Protein AF-K0TMS1-F1 (afdb_monomer)

pLDDT: mean 89.56, std 11.61, range [47.84, 98.69]

Radius of gyration: 20.77 Å; Cα contacts (8 Å, |Δi|>4): 169; chains: 1; bounding box: 57×31×54 Å

Nearest PDB structures (foldseek):
  4pjo-assembly3_O  TM=9.953E-01  e=4.144E-11  Homo sapiens
  5zwn-assembly1_d  TM=9.970E-01  e=5.226E-11  Saccharomyces cerevisiae S288C
  8xi2-assembly1_a  TM=9.667E-01  e=4.391E-11  Chlamydomonas reinhardtii
  5zwo-assembly1_d  TM=9.859E-01  e=5.310E-10  Saccharomyces cerevisiae S288C
  9esh-assembly1_D  TM=9.857E-01  e=8.443E-10  Schizosaccharomyces pombe

Sequence (112 aa):
MSNIGIPIKLLYEAEGMKVTVEMKSGEIYRGLLLNAEDTMNMTLSEVVRTGRNGQVTKHSTVYLRGSGIRFIALPDLLRNAPAFKKVASMKAKMEAERAANASAGAKRKRDG

Organism: Thalassiosira oceanica (NCBI:txid159749)

Mean predicted aligned error: 8.1 Å

Solvent-accessible surface area (backbone atoms only — not comparable to full-atom values): 6307 Å² total; per-residue (Å²): 131,81,90,73,54,67,70,59,53,53,52,56,72,41,48,80,33,62,33,37,37,35,32,70,84,55,32,35,41,34,23,35,27,71,44,72,45,98,69,51,31,34,35,32,28,69,24,43,37,33,41,74,89,66,51,73,49,79,41,70,65,49,80,46,61,26,87,47,53,66,52,72,50,70,54,75,80,57,76,74,35,71,69,55,55,52,54,53,52,51,51,54,51,53,52,51,53,50,53,52,53,53,53,54,55,60,48,61,69,71,79,108

Secondary structure (DSSP, 8-state):
-----HHHHHHHHTTTSEEEEEETTS-EEEEEEEEE-TT--EEEEEEEEE-TTS-EEEEEEEEE-GGGEEEEEPPGGGGG-HHHHHHHHHHHHHHHHHHHHHHHHHHHTT--

InterPro domains:
  IPR001163 Sm domain, eukaryotic/archaea-type [PF01423] (10-73)
  IPR001163 Sm domain, eukaryotic/archaea-type [SM00651] (9-74)
  IPR010920 LSM domain superfamily [SSF50182] (7-103)
  IPR027141 Like-Sm (LSM) domain containing protein, LSm4/SmD1/SmD3 [PTHR23338] (4-108)
  IPR034099 Small nuclear ribonucleoprotein Sm D3 [cd01721] (7-76)
  IPR047575 Sm domain [PS52002] (6-78)

Foldseek 3Di:
DPPQDLVVVLVVVQAQHWKWWQFPQRKIKTFHWHDADSQRWTKGAQIWIQHNVRDTDTDGIDIDGSVGTPDMGGDPVCVPPVSVVVVVVVVVVVVVVVVVVVVVVVVVVVVD

Structure (mmCIF, N/CA/C/O backbone):
data_AF-K0TMS1-F1
#
_entry.id   AF-K0TMS1-F1
#
loop_
_atom_site.group_PDB
_atom_site.id
_atom_site.type_symbol
_atom_site.label_atom_id
_atom_site.label_alt_id
_atom_site.label_comp_id
_atom_site.label_asym_id
_atom_site.label_entity_id
_atom_site.label_seq_id
_atom_site.pdbx_PDB_ins_code
_atom_site.Cartn_x
_atom_site.Cartn_y
_atom_site.Cartn_z
_atom_site.occupancy
_atom_site.B_iso_or_equiv
_atom_site.auth_seq_id
_atom_site.auth_comp_id
_atom_site.auth_asym_id
_atom_site.auth_atom_id
_atom_site.pdbx_PDB_model_num
ATOM 1 N N . MET A 1 1 ? 7.385 16.261 -15.374 1.00 47.84 1 MET A N 1
ATOM 2 C CA . MET A 1 1 ? 6.816 15.054 -14.735 1.00 47.84 1 MET A CA 1
ATOM 3 C C . MET A 1 1 ? 7.979 14.198 -14.279 1.00 47.84 1 MET A C 1
ATOM 5 O O . MET A 1 1 ? 8.791 13.820 -15.116 1.00 47.84 1 MET A O 1
ATOM 9 N N . SER A 1 2 ? 8.122 13.989 -12.972 1.00 52.06 2 SER A N 1
ATOM 10 C CA . SER A 1 2 ? 9.114 13.082 -12.386 1.00 52.06 2 SER A CA 1
ATOM 11 C C . SER A 1 2 ? 9.038 11.712 -13.073 1.00 52.06 2 SER A C 1
ATOM 13 O O . SER A 1 2 ? 7.957 11.243 -13.436 1.00 52.06 2 SER A O 1
ATOM 15 N N . ASN A 1 3 ? 10.184 11.069 -13.312 1.00 70.75 3 ASN A N 1
ATOM 16 C CA . ASN A 1 3 ? 10.227 9.730 -13.898 1.00 70.75 3 ASN A CA 1
ATOM 17 C C . ASN A 1 3 ? 9.790 8.699 -12.842 1.00 70.75 3 ASN A C 1
ATOM 19 O O . ASN A 1 3 ? 10.614 8.045 -12.212 1.00 70.75 3 ASN A O 1
ATOM 23 N N . ILE A 1 4 ? 8.480 8.622 -12.601 1.00 79.19 4 ILE A N 1
ATOM 24 C CA . ILE A 1 4 ? 7.871 7.761 -11.588 1.00 79.19 4 ILE A CA 1
ATOM 25 C C . ILE A 1 4 ? 8.028 6.295 -12.013 1.00 79.19 4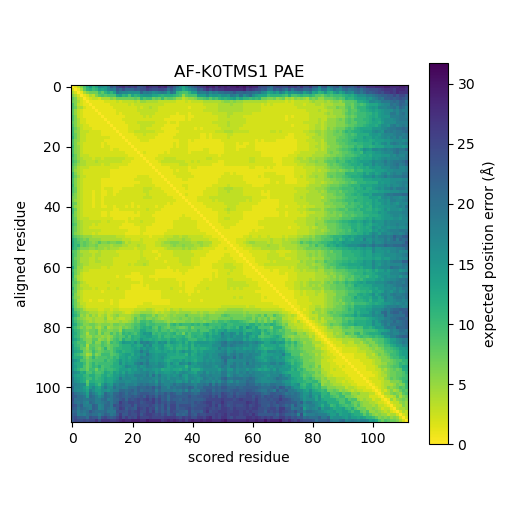 ILE A C 1
ATOM 27 O O . ILE A 1 4 ? 7.690 5.913 -13.145 1.00 79.19 4 ILE A O 1
ATOM 31 N N . GLY A 1 5 ? 8.554 5.476 -11.099 1.00 86.94 5 GLY A N 1
ATOM 32 C CA . GLY A 1 5 ? 8.763 4.047 -11.308 1.00 86.94 5 GLY A CA 1
ATOM 33 C C . GLY A 1 5 ? 7.457 3.295 -11.577 1.00 86.94 5 GLY A C 1
ATOM 34 O O . GLY A 1 5 ? 6.378 3.698 -11.147 1.00 86.94 5 GLY A O 1
ATOM 35 N N . ILE A 1 6 ? 7.556 2.171 -12.288 1.00 88.75 6 ILE A N 1
ATOM 36 C CA . ILE A 1 6 ? 6.401 1.327 -12.636 1.00 88.75 6 ILE A CA 1
ATOM 37 C C . ILE A 1 6 ? 5.582 0.892 -11.400 1.00 88.75 6 ILE A C 1
ATOM 39 O O . ILE A 1 6 ? 4.358 0.962 -11.485 1.00 88.75 6 ILE A O 1
ATOM 43 N N . PRO A 1 7 ? 6.184 0.525 -10.247 1.00 90.94 7 PRO A N 1
ATOM 44 C CA . PRO A 1 7 ? 5.413 0.161 -9.054 1.00 90.94 7 PRO A CA 1
ATOM 45 C C . PRO A 1 7 ? 4.505 1.278 -8.524 1.00 90.94 7 PRO A C 1
ATOM 47 O O . PRO A 1 7 ? 3.368 1.012 -8.156 1.00 90.94 7 PRO A O 1
ATOM 50 N N . ILE A 1 8 ? 4.972 2.529 -8.535 1.00 93.06 8 ILE A N 1
ATOM 51 C CA . ILE A 1 8 ? 4.170 3.674 -8.081 1.00 93.06 8 ILE A CA 1
ATOM 52 C C . ILE A 1 8 ? 3.041 3.9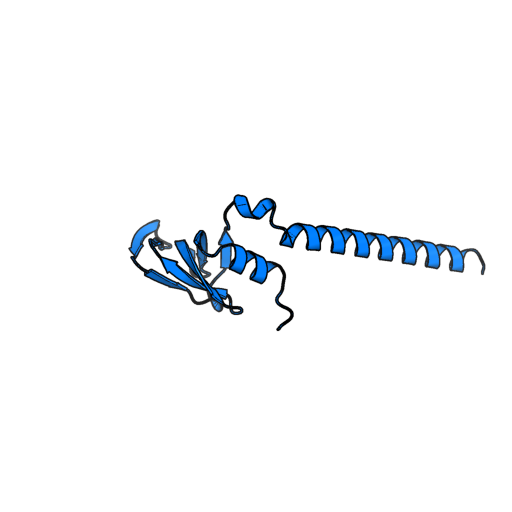70 -9.077 1.00 93.06 8 ILE A C 1
ATOM 54 O O . ILE A 1 8 ? 1.919 4.244 -8.673 1.00 93.06 8 ILE A O 1
ATOM 58 N N . LYS A 1 9 ? 3.287 3.809 -10.384 1.00 90.75 9 LYS A N 1
ATOM 59 C CA . LYS A 1 9 ? 2.224 3.909 -11.401 1.00 90.75 9 LYS A CA 1
ATOM 60 C C . LYS A 1 9 ? 1.129 2.864 -11.201 1.00 90.75 9 LYS A C 1
ATOM 62 O O . LYS A 1 9 ? -0.042 3.199 -11.292 1.00 90.75 9 LYS A O 1
ATOM 67 N N . LEU A 1 10 ? 1.505 1.623 -10.892 1.00 91.88 10 LEU A N 1
ATOM 68 C CA . LEU A 1 10 ? 0.543 0.566 -10.568 1.00 91.88 10 LEU A CA 1
ATOM 69 C C . LEU A 1 10 ? -0.252 0.873 -9.297 1.00 91.88 10 LEU A C 1
ATOM 71 O O . LEU A 1 10 ? -1.427 0.531 -9.222 1.00 91.88 10 LEU A O 1
ATOM 75 N N . LEU A 1 11 ? 0.377 1.516 -8.312 1.00 94.44 11 LEU A N 1
ATOM 76 C CA . LEU A 1 11 ? -0.316 1.964 -7.111 1.00 94.44 11 LEU A CA 1
ATOM 77 C C . LEU A 1 11 ? -1.360 3.043 -7.433 1.00 94.44 11 LEU A C 1
ATOM 79 O O . LEU A 1 11 ? -2.473 2.954 -6.927 1.00 94.44 11 LEU A O 1
ATOM 83 N N . TYR A 1 12 ? -1.045 3.994 -8.318 1.00 93.81 12 TYR A N 1
ATOM 84 C CA . TYR A 1 12 ? -2.021 4.975 -8.811 1.00 93.81 12 TYR A CA 1
ATOM 85 C C . TYR A 1 12 ? -3.163 4.331 -9.598 1.00 93.81 12 TYR A C 1
ATOM 87 O O . TYR A 1 12 ? -4.321 4.673 -9.398 1.00 93.81 12 TYR A O 1
ATOM 95 N N . GLU A 1 13 ? -2.867 3.343 -10.446 1.00 92.56 13 GLU A N 1
ATOM 96 C CA . GLU A 1 13 ? -3.907 2.572 -11.140 1.00 92.56 13 GLU A CA 1
ATOM 97 C C . GLU A 1 13 ? -4.813 1.791 -10.170 1.00 92.56 13 GLU A C 1
ATOM 99 O O . GLU A 1 13 ? -5.893 1.364 -10.569 1.00 92.56 13 GLU A O 1
ATOM 104 N N . ALA A 1 14 ? -4.396 1.603 -8.910 1.00 94.62 14 ALA A N 1
ATOM 105 C CA . ALA A 1 14 ? -5.176 0.938 -7.874 1.00 94.62 14 ALA A CA 1
ATOM 106 C C . ALA A 1 14 ? -6.157 1.842 -7.113 1.00 94.62 14 ALA A C 1
ATOM 108 O O . ALA A 1 14 ? -6.935 1.336 -6.297 1.00 94.62 14 ALA A O 1
ATOM 109 N N . GLU A 1 15 ? -6.125 3.154 -7.344 1.00 96.19 15 GLU A N 1
ATOM 110 C CA . GLU A 1 15 ? -7.063 4.090 -6.726 1.00 96.19 15 GLU A CA 1
ATOM 111 C C . GLU A 1 15 ? -8.512 3.759 -7.111 1.00 96.19 15 GLU A C 1
ATOM 113 O O . GLU A 1 15 ? -8.816 3.316 -8.217 1.00 96.19 15 GLU A O 1
ATOM 118 N N . GLY A 1 16 ? -9.422 3.911 -6.152 1.00 96.69 16 GLY A N 1
ATOM 119 C CA . GLY A 1 16 ? -10.814 3.486 -6.281 1.00 96.69 16 GLY A CA 1
ATOM 120 C C . GLY A 1 16 ? -11.032 1.974 -6.160 1.00 96.69 16 GLY A C 1
ATOM 121 O O . GLY A 1 16 ? -12.160 1.513 -6.329 1.00 96.69 16 GLY A O 1
ATOM 122 N N . MET A 1 17 ? -10.001 1.180 -5.843 1.00 97.19 17 MET A N 1
ATOM 123 C CA . MET A 1 17 ? -10.126 -0.269 -5.652 1.00 97.19 17 MET A CA 1
ATOM 124 C C . MET A 1 17 ? -9.776 -0.719 -4.231 1.00 97.19 17 MET A C 1
ATOM 126 O O . MET A 1 17 ? -9.098 -0.028 -3.470 1.00 97.19 17 MET A O 1
ATOM 130 N N . LYS A 1 18 ? -10.261 -1.908 -3.846 1.00 97.62 18 LYS A N 1
ATOM 131 C CA . LYS A 1 18 ? -9.942 -2.505 -2.543 1.00 97.62 18 LYS A CA 1
ATOM 132 C C . LYS A 1 18 ? -8.526 -3.068 -2.545 1.00 97.62 18 LYS A C 1
ATOM 134 O O . LYS A 1 18 ? -8.228 -3.984 -3.306 1.00 97.62 18 LYS A O 1
ATOM 139 N N . VAL A 1 19 ? -7.693 -2.581 -1.636 1.00 98.19 19 VAL A N 1
ATOM 140 C CA . VAL A 1 19 ? -6.312 -3.036 -1.440 1.00 98.19 19 VAL A CA 1
ATOM 141 C C . VAL A 1 19 ? -6.136 -3.622 -0.043 1.00 98.19 19 VAL A C 1
ATOM 143 O O . VAL A 1 19 ? -6.950 -3.396 0.857 1.00 98.19 19 VAL A O 1
ATOM 146 N N . THR A 1 20 ? -5.070 -4.395 0.142 1.00 98.44 20 THR A N 1
ATOM 147 C CA . THR A 1 20 ? -4.626 -4.837 1.471 1.00 98.44 20 THR A CA 1
ATOM 148 C C . THR A 1 20 ? -3.202 -4.354 1.696 1.00 98.44 20 THR A C 1
ATOM 150 O O . THR A 1 20 ? -2.336 -4.576 0.858 1.00 98.44 20 THR A O 1
ATOM 153 N N . VAL A 1 21 ? -2.960 -3.682 2.814 1.00 98.50 21 VAL A N 1
ATOM 154 C CA . VAL A 1 21 ? -1.673 -3.089 3.172 1.00 98.50 21 VAL A CA 1
ATOM 155 C C . VAL A 1 21 ? -1.188 -3.743 4.454 1.00 98.50 21 VAL A C 1
ATOM 157 O O . VAL A 1 21 ? -1.878 -3.692 5.470 1.00 98.50 21 VAL A O 1
ATOM 160 N N . GLU A 1 22 ? -0.002 -4.339 4.418 1.00 98.56 22 GLU A N 1
ATOM 161 C CA . GLU A 1 22 ? 0.678 -4.801 5.626 1.00 98.56 22 GLU A CA 1
ATOM 162 C C . GLU A 1 22 ? 1.707 -3.755 6.053 1.00 98.56 22 GLU A C 1
ATOM 164 O O . GLU A 1 22 ? 2.579 -3.353 5.275 1.00 98.56 22 GLU A O 1
ATOM 169 N N . MET A 1 23 ? 1.613 -3.311 7.302 1.00 98.31 23 MET A N 1
ATOM 170 C CA . MET A 1 23 ? 2.571 -2.398 7.912 1.00 98.31 23 MET A CA 1
ATOM 171 C C . MET A 1 23 ? 3.771 -3.172 8.461 1.00 98.31 23 MET A C 1
ATOM 173 O O . MET A 1 23 ? 3.667 -4.324 8.872 1.00 98.31 23 MET A O 1
ATOM 177 N N . LYS A 1 24 ? 4.928 -2.517 8.571 1.00 98.31 24 LYS A N 1
ATOM 178 C CA . LYS A 1 24 ? 6.133 -3.073 9.212 1.00 98.31 24 LYS A CA 1
ATOM 179 C C . LYS A 1 24 ? 5.904 -3.469 10.677 1.00 98.31 24 LYS A C 1
ATOM 18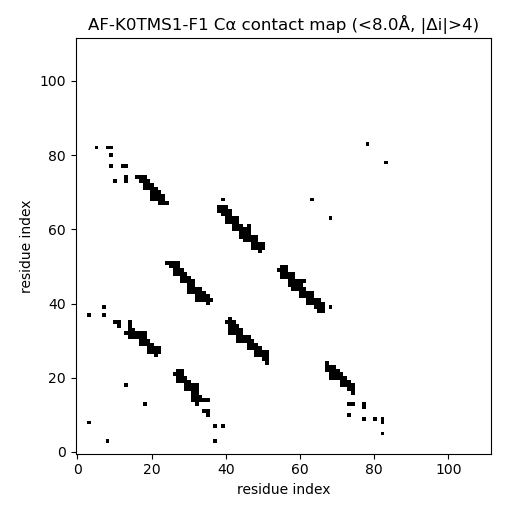1 O O . LYS A 1 24 ? 6.622 -4.329 11.177 1.00 98.31 24 LYS A O 1
ATOM 186 N N . SER A 1 25 ? 4.910 -2.872 11.342 1.00 96.69 25 SER A N 1
ATOM 187 C CA . SER A 1 25 ? 4.449 -3.246 12.687 1.00 96.69 25 SER A CA 1
ATOM 188 C C . SER A 1 25 ? 3.750 -4.616 12.741 1.00 96.69 25 SER A C 1
ATOM 190 O O . SER A 1 25 ? 3.556 -5.152 13.833 1.00 96.69 25 SER A O 1
ATOM 192 N N . GLY A 1 26 ? 3.385 -5.190 11.589 1.00 97.25 26 GLY A N 1
ATOM 193 C CA . GLY A 1 26 ? 2.616 -6.431 11.463 1.00 97.25 26 GLY A CA 1
ATOM 194 C C . GLY A 1 26 ? 1.099 -6.228 11.463 1.00 97.25 26 GLY A C 1
ATOM 195 O O . GLY A 1 26 ? 0.354 -7.201 11.473 1.00 97.25 26 GLY A O 1
ATOM 196 N N . GLU A 1 27 ? 0.624 -4.983 11.481 1.00 97.75 27 GLU A N 1
ATOM 197 C CA . GLU A 1 27 ? -0.799 -4.677 11.339 1.00 97.75 27 GLU A CA 1
ATOM 198 C C . GLU A 1 27 ? -1.211 -4.707 9.869 1.00 97.75 27 GLU A C 1
ATOM 200 O O . GLU A 1 27 ? -0.483 -4.220 9.001 1.00 97.75 27 GLU A O 1
ATOM 205 N N . ILE A 1 28 ? -2.406 -5.226 9.602 1.00 98.56 28 ILE A N 1
ATOM 206 C CA . ILE A 1 28 ? -2.948 -5.349 8.251 1.00 98.56 28 ILE A CA 1
ATOM 207 C C . ILE A 1 28 ? -4.164 -4.442 8.121 1.00 98.56 28 ILE A C 1
ATOM 209 O O . ILE A 1 28 ? -5.081 -4.501 8.936 1.00 98.56 28 ILE A O 1
ATOM 213 N N . TYR A 1 29 ? -4.195 -3.631 7.072 1.00 98.62 29 TYR A N 1
ATOM 214 C CA . TYR A 1 29 ? -5.292 -2.729 6.746 1.00 98.62 29 TYR A CA 1
ATOM 215 C C . TYR A 1 29 ? -5.883 -3.135 5.403 1.00 98.62 29 TYR A C 1
ATOM 217 O O . TYR A 1 29 ? -5.182 -3.166 4.396 1.00 98.62 29 TYR A O 1
ATOM 225 N N . ARG A 1 30 ? -7.179 -3.435 5.371 1.00 98.56 30 ARG A N 1
ATOM 226 C CA . ARG A 1 30 ? -7.904 -3.742 4.136 1.00 98.56 30 ARG A CA 1
ATOM 227 C C . ARG A 1 30 ? -9.018 -2.732 3.937 1.00 98.56 30 ARG A C 1
ATOM 229 O O . ARG A 1 30 ? -9.874 -2.612 4.805 1.00 98.56 30 ARG A O 1
ATOM 236 N N . GLY A 1 31 ? -9.026 -2.035 2.808 1.00 98.38 31 GLY A N 1
ATOM 237 C CA . GLY A 1 31 ? -9.990 -0.966 2.541 1.00 98.38 31 GLY A CA 1
ATOM 238 C C . GLY A 1 31 ? -9.941 -0.485 1.097 1.00 98.38 31 GLY A C 1
ATOM 239 O O . GLY A 1 31 ? -9.168 -1.005 0.292 1.00 98.38 31 GLY A O 1
ATOM 240 N N . LEU A 1 32 ? -10.785 0.488 0.771 1.00 98.38 32 LEU A N 1
ATOM 241 C CA . LEU A 1 32 ? -10.815 1.164 -0.524 1.00 98.38 32 LEU A CA 1
ATOM 242 C C . LEU A 1 32 ? -9.696 2.209 -0.584 1.00 98.38 32 LEU A C 1
ATOM 244 O O . LEU A 1 32 ? -9.651 3.092 0.268 1.00 98.38 32 LEU A O 1
ATOM 248 N N . LEU A 1 33 ? -8.801 2.126 -1.570 1.00 98.44 33 LEU A N 1
ATOM 249 C CA . LEU A 1 33 ? -7.758 3.128 -1.785 1.00 98.44 33 LEU A CA 1
ATOM 250 C C . LEU A 1 33 ? -8.370 4.408 -2.352 1.00 98.44 33 LEU A C 1
ATOM 252 O O . LEU A 1 33 ? -8.828 4.415 -3.488 1.00 98.44 33 LEU A O 1
ATOM 256 N N . LEU A 1 34 ? -8.3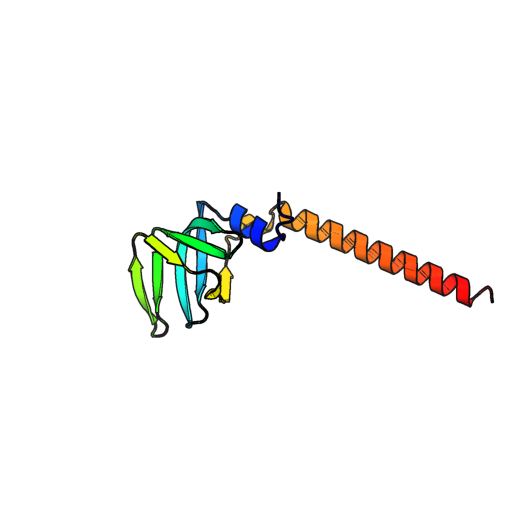74 5.481 -1.564 1.00 98.25 34 LEU A N 1
ATOM 257 C CA . LEU A 1 34 ? -8.884 6.784 -1.992 1.00 98.25 34 LEU A CA 1
ATOM 258 C C . LEU A 1 34 ? -7.824 7.625 -2.701 1.00 98.25 34 LEU A C 1
ATOM 260 O O . LEU A 1 34 ? -8.146 8.317 -3.655 1.00 98.25 34 LEU A O 1
ATOM 264 N N . ASN A 1 35 ? -6.589 7.596 -2.200 1.00 97.88 35 ASN A N 1
ATOM 265 C CA . ASN A 1 35 ? -5.480 8.383 -2.730 1.00 97.88 35 ASN A CA 1
ATOM 266 C C . ASN A 1 35 ? -4.147 7.722 -2.373 1.00 97.88 35 ASN A C 1
ATOM 268 O O . ASN A 1 35 ? -3.988 7.254 -1.238 1.00 97.88 35 ASN A O 1
ATOM 272 N N . ALA A 1 36 ? -3.193 7.744 -3.298 1.00 97.19 36 ALA A N 1
ATOM 273 C CA . ALA A 1 36 ? -1.798 7.397 -3.074 1.00 97.19 36 ALA A CA 1
ATOM 274 C C . ALA A 1 36 ? -0.873 8.592 -3.375 1.00 97.19 36 ALA A C 1
ATOM 276 O O . ALA A 1 36 ? -1.213 9.511 -4.109 1.00 97.19 36 ALA A O 1
ATOM 277 N N . GLU A 1 37 ? 0.328 8.595 -2.804 1.00 96.50 37 GLU A N 1
ATOM 278 C CA . GLU A 1 37 ? 1.372 9.594 -3.073 1.00 96.50 37 GLU A CA 1
ATOM 279 C C . GLU A 1 37 ? 2.650 8.918 -3.601 1.00 96.50 37 GLU A C 1
ATOM 281 O O . GLU A 1 37 ? 2.866 7.725 -3.379 1.00 96.50 37 GLU A O 1
ATOM 286 N N . ASP A 1 38 ? 3.562 9.688 -4.210 1.00 95.06 38 ASP A N 1
ATOM 287 C CA . ASP A 1 38 ? 4.883 9.198 -4.659 1.00 95.06 38 ASP A CA 1
ATOM 288 C C . ASP A 1 38 ? 5.714 8.600 -3.502 1.00 95.06 38 ASP A C 1
ATOM 290 O O . ASP A 1 38 ? 6.550 7.716 -3.692 1.00 95.06 38 ASP A O 1
ATOM 294 N N . THR A 1 39 ? 5.465 9.065 -2.275 1.00 95.81 39 THR A N 1
ATOM 295 C CA . THR A 1 39 ? 6.067 8.580 -1.022 1.00 95.81 39 THR A CA 1
ATOM 296 C C . THR A 1 39 ? 5.410 7.301 -0.487 1.00 95.81 39 THR A C 1
ATOM 298 O O . THR A 1 39 ? 5.798 6.811 0.576 1.00 95.81 39 THR A O 1
ATOM 301 N N . MET A 1 40 ? 4.416 6.767 -1.206 1.00 97.00 40 MET A N 1
ATOM 302 C CA . MET A 1 40 ? 3.524 5.672 -0.811 1.00 97.00 40 MET A CA 1
ATOM 303 C C . MET A 1 40 ? 2.676 5.965 0.432 1.00 97.00 40 MET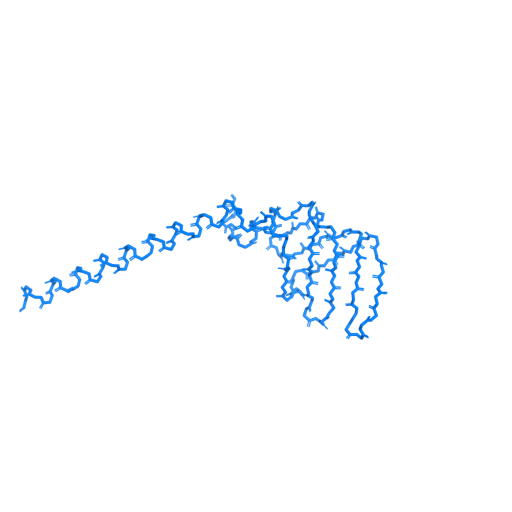 A C 1
ATOM 305 O O . MET A 1 40 ? 2.167 5.039 1.060 1.00 97.00 40 MET A O 1
ATOM 309 N N . ASN A 1 41 ? 2.516 7.232 0.822 1.00 97.81 41 ASN A N 1
ATOM 310 C CA . ASN A 1 41 ? 1.450 7.578 1.755 1.00 97.81 41 ASN A CA 1
ATOM 311 C C . ASN A 1 41 ? 0.096 7.282 1.099 1.00 97.81 41 ASN A C 1
ATOM 313 O O . ASN A 1 41 ? -0.073 7.505 -0.100 1.00 97.81 41 ASN A O 1
ATOM 317 N N . MET A 1 42 ? -0.852 6.754 1.871 1.00 98.19 42 MET A N 1
ATOM 318 C CA . MET A 1 42 ? -2.132 6.285 1.342 1.00 98.19 42 MET A CA 1
ATOM 319 C C . MET A 1 42 ? -3.284 6.689 2.250 1.00 98.19 42 MET A C 1
ATOM 321 O O . MET A 1 42 ? -3.194 6.574 3.471 1.00 98.19 42 MET A O 1
ATOM 325 N N . THR A 1 43 ? -4.398 7.088 1.645 1.00 98.56 43 THR A N 1
ATOM 326 C CA . THR A 1 43 ? -5.679 7.240 2.344 1.00 98.56 43 THR A CA 1
ATOM 327 C C . THR A 1 43 ? -6.585 6.082 1.957 1.00 98.56 43 THR A C 1
ATOM 329 O O . THR A 1 43 ? -6.817 5.846 0.773 1.00 98.56 43 THR A O 1
ATOM 332 N N . LEU A 1 44 ? -7.095 5.361 2.951 1.00 98.69 44 LEU A N 1
ATOM 333 C CA . LEU A 1 44 ? -8.035 4.259 2.777 1.00 98.69 44 LEU A CA 1
ATOM 334 C C . LEU A 1 44 ? -9.377 4.608 3.422 1.00 98.69 44 LEU A C 1
ATOM 336 O O . LEU A 1 44 ? -9.393 5.227 4.486 1.00 98.69 44 LEU A O 1
ATOM 340 N N . SER A 1 45 ? -10.484 4.151 2.842 1.00 98.56 45 SER A N 1
ATOM 341 C CA . SER A 1 45 ? -11.807 4.166 3.479 1.00 98.56 45 SER A CA 1
ATOM 342 C C . SER A 1 45 ? -12.393 2.768 3.651 1.00 98.56 45 SER A C 1
ATOM 344 O O . SER A 1 45 ? -11.882 1.789 3.099 1.00 98.56 45 SER A O 1
ATOM 346 N N . GLU A 1 46 ? -13.450 2.678 4.463 1.00 98.06 46 GLU A N 1
ATOM 347 C CA . GLU A 1 46 ? -14.157 1.430 4.787 1.00 98.06 46 GLU A CA 1
ATOM 348 C C . GLU A 1 46 ? -13.196 0.342 5.286 1.00 98.06 46 GLU A C 1
ATOM 350 O O . GLU A 1 46 ? -13.198 -0.807 4.836 1.00 98.06 46 GLU A O 1
ATOM 355 N N . VAL A 1 47 ? -12.307 0.740 6.195 1.00 98.44 47 VAL A N 1
ATOM 356 C CA . VAL A 1 47 ? -11.121 -0.030 6.540 1.00 98.44 47 VAL A CA 1
ATOM 357 C C . VAL A 1 47 ? -11.437 -1.060 7.609 1.00 98.44 47 VAL A C 1
ATOM 359 O O . VAL A 1 47 ? -11.963 -0.748 8.676 1.00 98.44 47 VAL A O 1
ATOM 362 N N . VAL A 1 48 ? -11.026 -2.294 7.351 1.00 98.56 48 VAL A N 1
ATOM 363 C CA . VAL A 1 48 ? -10.904 -3.352 8.347 1.00 98.56 48 VAL A CA 1
ATOM 364 C C . VAL A 1 48 ? -9.427 -3.475 8.705 1.00 98.56 48 VAL A C 1
ATOM 366 O O . VAL A 1 48 ? -8.606 -3.866 7.873 1.00 98.56 48 VAL A O 1
ATOM 369 N N . ARG A 1 49 ? -9.083 -3.116 9.941 1.00 98.25 49 ARG A N 1
ATOM 370 C CA . ARG A 1 49 ? -7.747 -3.289 10.514 1.00 98.25 49 ARG A CA 1
ATOM 371 C C . ARG A 1 49 ? -7.701 -4.610 11.271 1.00 98.25 49 ARG A C 1
ATOM 373 O O . ARG A 1 49 ? -8.566 -4.874 12.097 1.00 98.25 49 ARG A O 1
ATOM 380 N N . THR A 1 50 ? -6.665 -5.399 11.027 1.00 98.50 50 THR A N 1
ATOM 381 C CA . THR A 1 50 ? -6.295 -6.559 11.841 1.00 98.50 50 THR A CA 1
ATOM 382 C C . THR A 1 50 ? -5.007 -6.218 12.579 1.00 98.50 50 THR A C 1
ATOM 384 O O . THR A 1 50 ? -3.959 -6.018 11.963 1.00 98.50 50 THR A O 1
ATOM 387 N N . GLY A 1 51 ? -5.100 -6.082 13.899 1.00 97.06 51 GLY A N 1
ATOM 388 C CA . GLY A 1 51 ? -3.952 -5.866 14.768 1.00 97.06 51 GLY A CA 1
ATOM 389 C C . GLY A 1 51 ? -3.056 -7.101 14.826 1.00 97.06 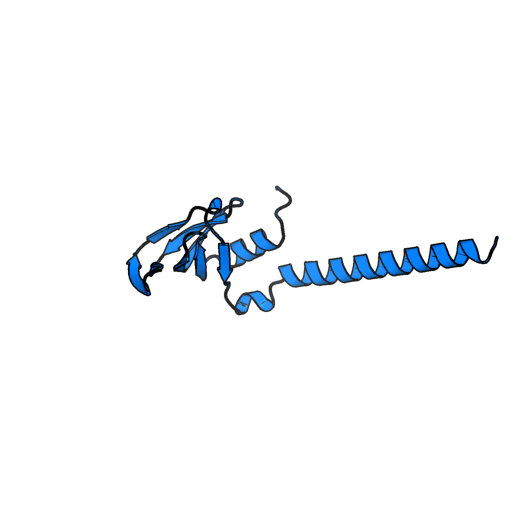51 GLY A C 1
ATOM 390 O O . GLY A 1 51 ? -3.481 -8.215 14.525 1.00 97.06 51 GLY A O 1
ATOM 391 N N . ARG A 1 52 ? -1.811 -6.926 15.277 1.00 95.19 52 ARG A N 1
ATOM 392 C CA . ARG A 1 52 ? -0.837 -8.025 15.405 1.00 95.19 52 ARG A CA 1
ATOM 393 C C . ARG A 1 52 ? -1.310 -9.162 16.327 1.00 95.19 52 ARG A C 1
ATOM 395 O O . ARG A 1 52 ? -0.902 -10.303 16.160 1.00 95.19 52 ARG A O 1
ATOM 402 N N . ASN A 1 53 ? -2.168 -8.847 17.293 1.00 94.81 53 ASN A N 1
ATOM 403 C CA . ASN A 1 53 ? -2.813 -9.801 18.200 1.00 94.81 53 ASN A CA 1
ATOM 404 C C . ASN A 1 53 ? -4.047 -10.496 17.585 1.00 94.81 53 ASN A C 1
ATOM 406 O O . ASN A 1 53 ? -4.757 -11.199 18.295 1.00 94.81 53 ASN A O 1
ATOM 410 N N . GLY A 1 54 ? -4.343 -10.259 16.305 1.00 95.50 54 GLY A N 1
ATOM 411 C CA . GLY A 1 54 ? -5.530 -10.772 15.622 1.00 95.50 54 GLY A CA 1
ATOM 412 C C . GLY A 1 54 ? -6.808 -9.972 15.883 1.00 95.5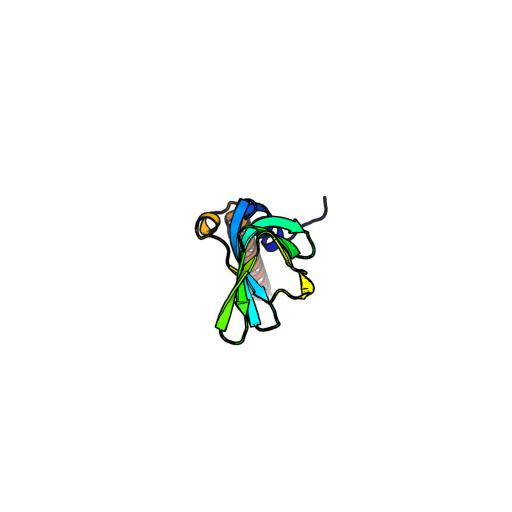0 54 GLY A C 1
ATOM 413 O O . GLY A 1 54 ? -7.853 -10.317 15.336 1.00 95.50 54 GLY A O 1
ATOM 414 N N . GLN A 1 55 ? -6.762 -8.900 16.684 1.00 97.62 55 GLN A N 1
ATOM 415 C CA . GLN A 1 55 ? -7.942 -8.077 16.939 1.00 97.62 55 GLN A CA 1
ATOM 416 C C . GLN A 1 55 ? -8.384 -7.372 15.657 1.00 97.62 55 GLN A C 1
ATOM 418 O O . GLN A 1 55 ? -7.595 -6.673 15.020 1.00 97.62 55 GLN A O 1
ATOM 423 N N . VAL A 1 56 ? -9.664 -7.506 15.319 1.00 98.25 56 VAL A N 1
ATOM 424 C CA . VAL A 1 56 ? -10.254 -6.861 14.146 1.00 98.25 56 VAL A CA 1
ATOM 425 C C . VAL A 1 56 ? -11.023 -5.613 14.567 1.00 98.25 56 VAL A C 1
ATOM 427 O O . VAL A 1 56 ? -11.936 -5.687 15.387 1.00 98.25 56 VAL A O 1
ATOM 430 N N . THR A 1 57 ? -10.678 -4.465 13.986 1.00 98.00 57 THR A N 1
ATOM 431 C CA . THR A 1 57 ? -11.372 -3.186 14.192 1.00 98.00 57 THR A CA 1
ATOM 432 C C . THR A 1 57 ? -11.790 -2.576 12.860 1.00 98.00 57 THR A C 1
ATOM 434 O O . THR A 1 57 ? -11.140 -2.775 11.834 1.00 98.00 57 THR A O 1
ATOM 437 N N . LYS A 1 58 ? -12.899 -1.831 12.858 1.00 98.12 58 LYS A N 1
ATOM 438 C CA . LYS A 1 58 ? -13.380 -1.101 11.679 1.00 98.12 58 LYS A CA 1
ATOM 439 C C . LYS A 1 58 ? -13.111 0.388 11.846 1.00 98.12 58 LYS A C 1
ATOM 441 O O . LYS A 1 58 ? -13.331 0.933 12.924 1.00 98.12 58 LYS A O 1
ATOM 446 N N . HIS A 1 59 ? -12.672 1.032 10.775 1.00 97.62 59 HIS A N 1
ATOM 447 C CA . HIS A 1 59 ? -12.418 2.466 10.717 1.00 97.62 59 HIS A CA 1
ATOM 448 C C . HIS A 1 59 ? -13.059 3.034 9.449 1.00 97.62 59 HIS A C 1
ATOM 450 O O . HIS A 1 59 ? -12.979 2.421 8.386 1.00 97.62 59 HIS A O 1
ATOM 456 N N . SER A 1 60 ? -13.700 4.198 9.549 1.00 97.75 60 SER A N 1
ATOM 457 C CA . SER A 1 60 ? -14.305 4.865 8.388 1.00 97.75 60 SER A CA 1
ATOM 458 C C . SER A 1 60 ? -13.245 5.281 7.371 1.00 97.75 60 SER A C 1
ATOM 460 O O . SER A 1 60 ? -13.374 4.959 6.193 1.00 97.75 60 SER A O 1
ATOM 462 N N . THR A 1 61 ? -12.176 5.918 7.851 1.00 97.75 61 THR A N 1
ATOM 463 C CA . THR A 1 61 ? -11.044 6.398 7.055 1.00 97.75 61 THR A CA 1
ATOM 464 C C . THR A 1 61 ? -9.748 6.221 7.842 1.00 97.75 61 THR A C 1
ATOM 466 O O . THR A 1 61 ? -9.724 6.428 9.056 1.00 97.75 61 THR A O 1
ATOM 469 N N . VAL A 1 62 ? -8.664 5.847 7.164 1.00 98.19 62 VAL A N 1
ATOM 470 C CA . VAL A 1 62 ? -7.318 5.718 7.738 1.00 98.19 62 VAL A CA 1
ATOM 471 C C . VAL A 1 62 ? -6.304 6.355 6.796 1.00 98.19 62 VAL A C 1
ATOM 473 O O . VAL A 1 62 ? -6.353 6.133 5.589 1.00 98.19 62 VAL A O 1
ATOM 476 N N . TYR A 1 63 ? -5.354 7.101 7.357 1.00 98.38 63 TYR A N 1
ATOM 477 C CA . TYR A 1 63 ? -4.154 7.541 6.652 1.00 98.38 63 TYR A CA 1
ATOM 478 C C . TYR A 1 63 ? -2.968 6.662 7.061 1.00 98.38 63 TYR A C 1
ATOM 480 O O . TYR A 1 63 ? -2.664 6.530 8.248 1.00 98.38 63 TYR A O 1
ATOM 488 N N . LEU A 1 64 ? -2.300 6.058 6.082 1.00 98.38 64 LEU A N 1
ATOM 489 C CA . LEU A 1 64 ? -1.115 5.232 6.274 1.00 98.38 64 LEU A CA 1
ATOM 490 C C . LEU A 1 64 ? 0.116 5.967 5.754 1.00 98.38 64 LEU A C 1
ATOM 492 O O . LEU A 1 64 ? 0.165 6.394 4.602 1.00 98.38 64 LEU A O 1
ATOM 496 N N . ARG A 1 65 ? 1.147 6.063 6.596 1.00 98.31 65 ARG A N 1
ATOM 497 C CA . ARG A 1 65 ? 2.443 6.617 6.201 1.00 98.31 65 ARG A CA 1
ATOM 498 C C . ARG A 1 65 ? 3.238 5.588 5.394 1.00 98.31 65 ARG A C 1
ATOM 500 O O . ARG A 1 65 ? 3.572 4.523 5.917 1.00 98.31 65 ARG A O 1
ATOM 507 N N . GLY A 1 66 ? 3.646 5.950 4.181 1.00 97.56 66 GLY A N 1
ATOM 508 C CA . GLY A 1 66 ? 4.302 5.053 3.226 1.00 97.56 66 GLY A CA 1
ATOM 509 C C . GLY A 1 66 ? 5.604 4.437 3.723 1.00 97.56 66 GLY A C 1
ATOM 510 O O . GLY A 1 66 ? 5.868 3.259 3.499 1.00 97.56 66 GLY A O 1
ATOM 511 N N . SER A 1 67 ? 6.387 5.172 4.521 1.00 98.06 67 SER A N 1
ATOM 512 C CA . SER A 1 67 ? 7.624 4.641 5.115 1.00 98.06 67 SER A CA 1
ATOM 513 C C . SER A 1 67 ? 7.393 3.452 6.061 1.00 98.06 67 SER A C 1
ATOM 515 O O . SER A 1 67 ? 8.328 2.694 6.340 1.00 98.06 67 SER A O 1
ATOM 517 N N . GLY A 1 68 ? 6.173 3.309 6.589 1.00 98.00 68 GLY A N 1
ATOM 518 C CA . GLY A 1 68 ? 5.754 2.226 7.474 1.00 98.00 68 GLY A CA 1
ATOM 519 C C . GLY A 1 68 ? 5.185 1.010 6.745 1.00 98.00 68 GLY A C 1
ATOM 520 O O . GLY A 1 68 ? 4.947 -0.000 7.400 1.00 98.00 68 GLY A O 1
ATOM 521 N N . ILE A 1 69 ? 4.987 1.072 5.428 1.00 98.38 69 ILE A N 1
ATOM 522 C CA . ILE A 1 69 ? 4.420 -0.027 4.643 1.00 98.38 69 ILE A CA 1
ATOM 523 C C . ILE A 1 69 ? 5.487 -1.102 4.404 1.00 98.38 69 ILE A C 1
ATOM 525 O O . ILE A 1 69 ? 6.652 -0.800 4.126 1.00 98.38 69 ILE A O 1
ATOM 529 N N . ARG A 1 70 ? 5.090 -2.371 4.542 1.00 98.06 70 ARG A N 1
ATOM 530 C CA . ARG A 1 70 ? 5.899 -3.542 4.190 1.00 98.06 70 ARG A CA 1
ATOM 531 C C . ARG A 1 70 ? 5.606 -3.982 2.759 1.00 98.06 70 ARG A C 1
ATOM 533 O O . ARG A 1 70 ? 6.530 -4.076 1.958 1.00 98.06 70 ARG A O 1
ATOM 540 N N . PHE A 1 71 ? 4.336 -4.227 2.444 1.00 97.88 71 PHE A N 1
ATOM 541 C CA . PHE A 1 71 ? 3.867 -4.496 1.086 1.00 97.88 71 PHE A CA 1
ATOM 542 C C . PHE A 1 71 ? 2.395 -4.104 0.924 1.00 97.88 71 PHE A C 1
ATOM 544 O O . PHE A 1 71 ? 1.667 -3.915 1.902 1.00 97.88 71 PHE A O 1
ATOM 551 N N . ILE A 1 72 ? 1.968 -4.008 -0.334 1.00 97.81 72 ILE A N 1
ATOM 552 C CA . ILE A 1 72 ? 0.590 -3.733 -0.736 1.00 97.81 72 ILE A CA 1
ATOM 553 C C . ILE A 1 72 ? 0.158 -4.868 -1.663 1.00 97.81 72 ILE A C 1
ATOM 555 O O . ILE A 1 72 ? 0.801 -5.118 -2.681 1.00 97.81 72 ILE A O 1
ATOM 559 N N . ALA A 1 73 ? -0.924 -5.554 -1.316 1.00 97.00 73 ALA A N 1
ATOM 560 C CA . ALA A 1 73 ? -1.599 -6.480 -2.209 1.00 97.00 73 ALA A CA 1
ATOM 561 C C . ALA A 1 73 ? -2.668 -5.719 -3.003 1.00 97.00 73 ALA A C 1
ATOM 563 O O . ALA A 1 73 ? -3.625 -5.178 -2.436 1.00 97.00 73 ALA A O 1
ATOM 564 N N . LEU A 1 74 ? -2.466 -5.675 -4.318 1.00 95.12 74 LEU A N 1
ATOM 565 C CA . LEU A 1 74 ? -3.354 -5.031 -5.280 1.00 95.12 74 LEU A CA 1
ATOM 566 C C . LEU A 1 74 ? -4.399 -6.023 -5.830 1.00 95.12 74 LEU A C 1
ATOM 568 O O . LEU A 1 74 ? -4.166 -7.233 -5.787 1.00 95.12 74 LEU A O 1
ATOM 572 N N . PRO A 1 75 ? -5.535 -5.541 -6.368 1.00 92.44 75 PRO A N 1
ATOM 573 C CA . PRO A 1 75 ? -6.527 -6.389 -7.026 1.00 92.44 75 PRO A CA 1
ATOM 574 C C . PRO A 1 75 ? -5.960 -7.155 -8.227 1.00 92.44 75 PRO A C 1
ATOM 576 O O . PRO A 1 75 ? -5.180 -6.613 -9.012 1.00 92.44 75 PRO A O 1
ATOM 579 N N . ASP A 1 76 ? -6.462 -8.372 -8.457 1.00 88.12 76 ASP A N 1
ATOM 580 C CA . ASP A 1 76 ? -6.083 -9.200 -9.613 1.00 88.12 76 ASP A CA 1
ATOM 581 C C . ASP A 1 76 ? -6.395 -8.551 -10.974 1.00 88.12 76 ASP A C 1
ATOM 583 O O . ASP A 1 76 ? -5.759 -8.890 -11.972 1.00 88.12 76 ASP A O 1
ATOM 587 N N . LEU A 1 77 ? -7.322 -7.586 -11.027 1.00 85.75 77 LEU A N 1
ATOM 588 C CA . LEU A 1 77 ? -7.636 -6.816 -12.240 1.00 85.75 77 LEU A CA 1
ATOM 589 C C . LEU A 1 77 ? -6.402 -6.102 -12.816 1.00 85.75 77 LEU A C 1
ATOM 591 O O . LEU A 1 77 ? -6.287 -5.953 -14.033 1.00 85.75 77 LEU A O 1
ATOM 595 N N . LEU A 1 78 ? -5.440 -5.732 -11.964 1.00 84.31 78 LEU A N 1
ATOM 596 C CA . LEU A 1 78 ? -4.198 -5.089 -12.388 1.00 84.31 78 LEU A CA 1
ATOM 597 C C . LEU A 1 78 ? -3.155 -6.068 -12.939 1.00 84.31 78 LEU A C 1
ATOM 599 O O . LEU A 1 78 ? -2.141 -5.629 -13.474 1.00 84.31 78 LEU A O 1
ATOM 603 N N . ARG A 1 79 ? -3.393 -7.386 -12.907 1.00 81.38 79 ARG A N 1
ATOM 604 C CA . ARG A 1 79 ? -2.475 -8.387 -13.487 1.00 81.38 79 ARG A CA 1
ATOM 605 C C . ARG A 1 79 ? -2.206 -8.147 -14.977 1.00 81.38 79 ARG A C 1
ATOM 607 O O . ARG A 1 79 ? -1.113 -8.425 -15.460 1.00 81.38 79 ARG A O 1
ATOM 614 N N . ASN A 1 80 ? -3.190 -7.593 -15.684 1.00 77.75 80 ASN A N 1
ATOM 615 C CA . ASN A 1 80 ? -3.111 -7.271 -17.110 1.00 77.75 80 ASN A CA 1
ATOM 616 C C . ASN A 1 80 ? -2.866 -5.777 -17.380 1.00 77.75 80 ASN A C 1
ATOM 618 O O . ASN A 1 80 ? -3.004 -5.333 -18.525 1.00 77.75 80 ASN A O 1
ATOM 622 N N . ALA A 1 81 ? -2.516 -5.000 -16.349 1.00 81.44 81 ALA A N 1
ATOM 623 C CA . ALA A 1 81 ? -2.312 -3.564 -16.466 1.00 81.44 81 ALA A CA 1
ATOM 624 C C . ALA A 1 81 ? -1.277 -3.225 -17.560 1.00 81.44 81 ALA A C 1
ATOM 626 O O . ALA A 1 81 ? -0.240 -3.896 -17.671 1.00 81.44 81 ALA A O 1
ATOM 627 N N . PRO A 1 82 ? -1.499 -2.163 -18.363 1.00 76.56 82 PRO A N 1
ATOM 628 C CA . PRO A 1 82 ? -0.571 -1.748 -19.418 1.00 76.56 82 PRO A CA 1
ATOM 629 C C . PRO A 1 82 ? 0.858 -1.508 -18.915 1.00 76.56 82 PRO A C 1
ATOM 631 O O . PRO A 1 82 ? 1.825 -1.710 -19.656 1.00 76.56 82 PRO A O 1
ATOM 634 N N . ALA A 1 83 ? 1.004 -1.121 -17.646 1.00 75.44 83 ALA A N 1
ATOM 635 C CA . ALA A 1 83 ? 2.282 -0.966 -16.968 1.00 75.44 83 ALA A CA 1
ATOM 636 C C . ALA A 1 83 ? 3.160 -2.236 -17.036 1.00 75.44 83 ALA A C 1
ATOM 638 O O . ALA A 1 83 ? 4.362 -2.131 -17.294 1.00 75.44 83 ALA A O 1
ATOM 639 N N . PHE A 1 84 ? 2.574 -3.435 -16.927 1.00 76.44 84 PHE A N 1
ATOM 640 C CA . PHE A 1 84 ? 3.310 -4.702 -17.042 1.00 76.44 84 PHE A CA 1
ATOM 641 C C . PHE A 1 84 ? 3.771 -5.005 -18.475 1.00 76.44 84 PHE A C 1
ATOM 643 O O . PHE A 1 84 ? 4.838 -5.593 -18.664 1.00 76.44 84 PHE A O 1
ATOM 650 N N . LYS A 1 85 ? 3.053 -4.530 -19.504 1.00 76.25 85 LYS A N 1
ATOM 651 C CA . LYS A 1 85 ? 3.490 -4.671 -20.909 1.00 76.25 85 LYS A CA 1
ATOM 652 C C . LYS A 1 85 ? 4.791 -3.911 -21.170 1.00 76.25 85 LYS A C 1
ATOM 654 O O . LYS A 1 85 ? 5.663 -4.402 -21.888 1.00 76.25 85 LYS A O 1
ATOM 659 N N . LYS A 1 86 ? 4.962 -2.738 -20.545 1.00 72.56 86 LYS A N 1
ATOM 660 C CA . LYS A 1 86 ? 6.212 -1.967 -20.637 1.00 72.56 86 LYS A CA 1
ATOM 661 C C . LYS A 1 86 ? 7.382 -2.736 -20.026 1.00 72.56 86 LYS A C 1
ATOM 663 O O . LYS A 1 86 ? 8.423 -2.817 -20.673 1.00 72.56 86 LYS A O 1
ATOM 668 N N . VAL A 1 87 ? 7.193 -3.369 -18.864 1.00 77.44 87 VAL A N 1
ATOM 669 C CA . VAL A 1 87 ? 8.218 -4.229 -18.238 1.00 77.44 87 VAL A CA 1
ATOM 670 C C . VAL A 1 87 ? 8.620 -5.370 -19.172 1.00 77.44 87 VAL A C 1
ATOM 672 O O . VAL A 1 87 ? 9.810 -5.579 -19.400 1.00 77.44 87 VAL A O 1
ATOM 675 N N . ALA A 1 88 ? 7.647 -6.067 -19.768 1.00 78.19 88 ALA A N 1
ATOM 676 C CA . ALA A 1 88 ? 7.920 -7.159 -20.703 1.00 78.19 88 ALA A CA 1
ATOM 677 C C . ALA A 1 88 ? 8.736 -6.686 -21.919 1.00 78.19 88 ALA A C 1
ATOM 679 O O . ALA A 1 88 ? 9.722 -7.319 -22.292 1.00 78.19 88 ALA A O 1
ATOM 680 N N . SER A 1 89 ? 8.384 -5.527 -22.488 1.00 81.00 89 SER A N 1
ATOM 681 C CA . SER A 1 89 ? 9.125 -4.945 -23.613 1.00 81.00 89 SER A CA 1
ATOM 682 C C . SER A 1 89 ? 1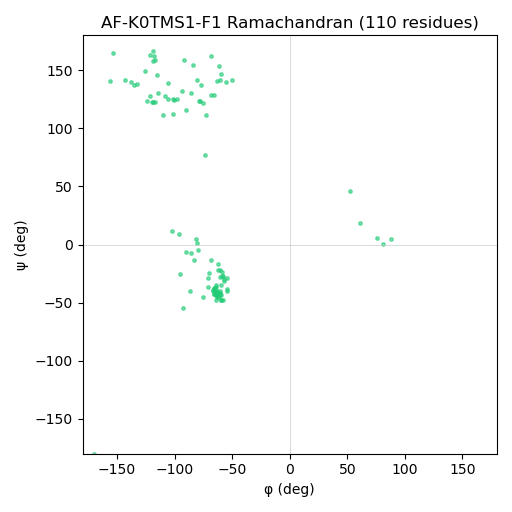0.549 -4.518 -23.238 1.00 81.00 89 SER A C 1
ATOM 684 O O . SER A 1 89 ? 11.473 -4.705 -24.026 1.00 81.00 89 SER A O 1
ATOM 686 N N . MET A 1 90 ? 10.749 -3.981 -22.027 1.00 81.50 90 MET A N 1
ATOM 687 C CA . MET A 1 90 ? 12.072 -3.610 -21.520 1.00 81.50 90 MET A CA 1
ATOM 688 C C . MET A 1 90 ? 12.948 -4.847 -21.323 1.00 81.50 90 MET A C 1
ATOM 690 O O . MET A 1 90 ? 14.104 -4.837 -21.738 1.00 81.50 90 MET A O 1
ATOM 694 N N . LYS A 1 91 ? 12.385 -5.927 -20.765 1.00 83.56 91 LYS A N 1
ATOM 695 C CA . LYS A 1 91 ? 13.084 -7.208 -20.610 1.00 83.56 91 LYS A CA 1
ATOM 696 C C . LYS A 1 91 ? 13.519 -7.769 -21.966 1.00 83.56 91 LYS A C 1
ATOM 698 O O . LYS A 1 91 ? 14.688 -8.101 -22.125 1.00 83.56 91 LYS A O 1
ATOM 703 N N . ALA A 1 92 ? 12.617 -7.792 -22.948 1.00 87.12 92 ALA A N 1
ATOM 704 C CA . ALA A 1 92 ? 12.927 -8.272 -24.294 1.00 87.12 92 ALA A CA 1
ATOM 705 C C . ALA A 1 92 ? 14.042 -7.449 -24.966 1.00 87.12 92 ALA A C 1
ATOM 707 O O . ALA A 1 92 ? 14.952 -8.015 -25.567 1.00 87.12 92 ALA A O 1
ATOM 708 N N . LYS A 1 93 ? 14.017 -6.116 -24.818 1.00 87.12 93 LYS A N 1
ATOM 709 C CA . LYS A 1 93 ? 15.089 -5.240 -25.319 1.00 87.12 93 LYS A CA 1
ATOM 710 C C . LYS A 1 93 ? 16.431 -5.518 -24.637 1.00 87.12 93 LYS A C 1
ATOM 712 O O . LYS A 1 93 ? 17.433 -5.653 -25.329 1.00 87.12 93 LYS A O 1
ATOM 717 N N . MET A 1 94 ? 16.446 -5.663 -23.310 1.00 86.00 94 MET A N 1
ATOM 718 C CA . MET A 1 94 ? 17.665 -5.988 -22.558 1.00 86.00 94 MET A CA 1
ATOM 719 C C . MET A 1 94 ? 18.243 -7.359 -22.936 1.00 86.00 94 MET A C 1
ATOM 721 O O . MET A 1 94 ? 19.460 -7.507 -23.040 1.00 86.00 94 MET A O 1
ATOM 725 N N . GLU A 1 95 ? 17.393 -8.366 -23.146 1.00 89.56 95 GLU A N 1
ATOM 726 C CA . GLU A 1 95 ? 17.820 -9.695 -23.602 1.00 89.56 95 GLU A CA 1
ATOM 727 C C . GLU A 1 95 ? 18.402 -9.641 -25.021 1.00 89.56 95 GLU A C 1
ATOM 729 O O . GLU A 1 95 ? 19.464 -10.218 -25.264 1.00 89.56 95 GLU A O 1
ATOM 734 N N . ALA A 1 96 ? 17.773 -8.887 -25.929 1.00 88.44 96 ALA A N 1
ATOM 735 C CA . ALA A 1 96 ? 18.276 -8.677 -27.284 1.00 88.44 96 ALA A CA 1
ATOM 736 C C . ALA A 1 96 ? 19.633 -7.948 -27.300 1.00 88.44 96 ALA A C 1
ATOM 738 O O . ALA A 1 96 ? 20.554 -8.382 -27.993 1.00 88.44 96 ALA A O 1
ATOM 739 N N . GLU A 1 97 ? 19.800 -6.891 -26.499 1.00 89.19 97 GLU A N 1
ATOM 740 C CA . GLU A 1 97 ? 21.079 -6.177 -26.363 1.00 89.19 97 GLU A CA 1
ATOM 741 C C . GLU A 1 97 ? 22.179 -7.069 -25.773 1.00 89.19 97 GLU A C 1
ATOM 743 O O . GLU A 1 97 ? 23.313 -7.066 -26.260 1.00 89.19 97 GLU A O 1
ATOM 748 N N . ARG A 1 98 ? 21.860 -7.888 -24.760 1.00 88.19 98 ARG A N 1
ATOM 749 C CA . ARG A 1 98 ? 22.810 -8.868 -24.209 1.00 88.19 98 ARG A CA 1
ATOM 750 C C . ARG A 1 98 ? 23.246 -9.891 -25.254 1.00 88.19 98 ARG A C 1
ATOM 752 O O . ARG A 1 98 ? 24.440 -10.173 -25.352 1.00 88.19 98 ARG A O 1
ATOM 759 N N . ALA A 1 99 ? 22.308 -10.427 -26.033 1.00 87.69 99 ALA A N 1
ATOM 760 C CA . ALA A 1 99 ? 22.610 -11.386 -27.092 1.00 87.69 99 ALA A CA 1
ATOM 761 C C . ALA A 1 99 ? 23.480 -10.760 -28.198 1.00 87.69 99 ALA A C 1
ATOM 763 O O . ALA A 1 99 ? 24.476 -11.357 -28.616 1.00 87.69 99 ALA A O 1
ATOM 764 N N . ALA A 1 100 ? 23.164 -9.529 -28.614 1.00 86.88 100 ALA A N 1
ATOM 765 C CA . ALA A 1 100 ? 23.949 -8.784 -29.594 1.00 86.88 100 ALA A CA 1
ATOM 766 C C . ALA A 1 100 ? 25.394 -8.563 -29.111 1.00 86.88 100 ALA A C 1
ATOM 768 O O . ALA A 1 100 ? 26.343 -8.899 -29.823 1.00 86.88 100 ALA A O 1
ATOM 769 N N . ASN A 1 101 ? 25.576 -8.108 -27.869 1.00 84.50 101 ASN A N 1
ATOM 770 C CA . ASN A 1 101 ? 26.901 -7.874 -27.290 1.00 84.50 101 ASN A CA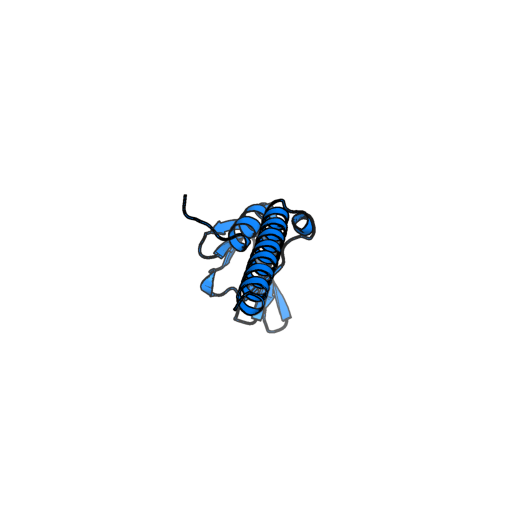 1
ATOM 771 C C . ASN A 1 101 ? 27.722 -9.166 -27.123 1.00 84.50 101 ASN A C 1
ATOM 773 O O . ASN A 1 101 ? 28.926 -9.165 -27.391 1.00 84.50 101 ASN A O 1
ATOM 777 N N . ALA A 1 102 ? 27.088 -10.283 -26.751 1.00 83.00 102 ALA A N 1
ATOM 778 C CA . ALA A 1 102 ? 27.752 -11.586 -26.668 1.00 83.00 102 ALA A CA 1
ATOM 779 C C . ALA A 1 102 ? 28.237 -12.076 -28.045 1.00 83.00 102 ALA A C 1
ATOM 781 O O . ALA A 1 102 ? 29.369 -12.550 -28.180 1.00 83.00 102 ALA A O 1
ATOM 782 N N . SER A 1 103 ? 27.415 -11.905 -29.086 1.00 78.56 103 SER A N 1
ATOM 783 C CA . SER A 1 103 ? 27.776 -12.281 -30.458 1.00 78.56 103 SER A CA 1
ATOM 784 C C . SER A 1 103 ? 28.929 -11.434 -31.018 1.00 78.56 103 SER A C 1
ATOM 786 O O . SER A 1 103 ? 29.841 -11.969 -31.655 1.00 78.56 103 SER A O 1
ATOM 788 N N . ALA A 1 104 ? 28.953 -10.132 -30.707 1.00 75.94 104 ALA A N 1
ATOM 789 C CA . ALA A 1 104 ? 30.016 -9.218 -31.115 1.00 75.94 104 ALA A CA 1
ATOM 790 C C . ALA A 1 104 ? 31.360 -9.545 -30.439 1.00 75.94 104 ALA A C 1
ATOM 792 O O . ALA A 1 104 ? 32.403 -9.520 -31.096 1.00 75.94 104 ALA A O 1
ATOM 793 N N . GLY A 1 105 ? 31.347 -9.912 -29.151 1.00 72.12 105 GLY A N 1
ATOM 794 C CA . GLY A 1 105 ? 32.544 -10.352 -28.424 1.00 72.12 105 GLY A CA 1
ATOM 795 C C . GLY A 1 105 ? 33.110 -11.681 -28.940 1.00 72.12 105 GLY A C 1
ATOM 796 O O . GLY A 1 105 ? 34.322 -11.824 -29.094 1.00 72.12 105 GLY A O 1
ATOM 797 N N . ALA A 1 106 ? 32.239 -12.633 -29.290 1.00 71.31 106 ALA A N 1
ATOM 798 C CA . ALA A 1 106 ? 32.644 -13.926 -29.844 1.00 71.31 106 ALA A CA 1
ATOM 799 C C . ALA A 1 106 ? 33.214 -13.837 -31.271 1.00 71.31 106 ALA A C 1
ATOM 801 O O . ALA A 1 106 ? 33.957 -14.727 -31.686 1.00 71.31 106 ALA A O 1
ATOM 802 N N . LYS A 1 107 ? 32.850 -12.808 -32.046 1.00 68.19 107 LYS A N 1
ATOM 803 C CA . LYS A 1 107 ? 33.414 -12.563 -33.382 1.00 68.19 107 LYS A CA 1
ATOM 804 C C . LYS A 1 107 ? 34.829 -11.978 -33.289 1.00 68.19 107 LYS A C 1
ATOM 806 O O . LYS A 1 107 ? 35.747 -12.518 -33.888 1.00 68.19 107 LYS A O 1
ATOM 811 N N . ARG A 1 108 ? 35.044 -10.990 -32.410 1.00 67.69 108 ARG A N 1
ATOM 812 C CA . ARG A 1 108 ? 36.370 -10.374 -32.187 1.00 67.69 108 ARG A CA 1
ATOM 813 C C . ARG A 1 108 ? 37.448 -11.343 -31.688 1.00 67.69 108 ARG A C 1
ATOM 815 O O . ARG A 1 108 ? 38.614 -11.107 -31.951 1.00 67.69 108 ARG A O 1
ATOM 822 N N . LYS A 1 109 ? 37.075 -12.412 -30.975 1.00 66.44 109 LYS A N 1
ATOM 823 C CA . LYS A 1 109 ? 38.014 -13.436 -30.471 1.00 66.44 109 LYS A CA 1
ATOM 824 C C . LYS A 1 109 ? 38.366 -14.518 -31.507 1.00 66.44 109 LYS A C 1
ATOM 826 O O . LYS A 1 109 ? 39.248 -15.323 -31.254 1.00 66.44 109 LYS A O 1
ATOM 831 N N . ARG A 1 110 ? 37.625 -14.599 -32.618 1.00 61.91 110 ARG A N 1
ATOM 832 C CA . ARG A 1 110 ? 37.883 -15.553 -33.712 1.00 61.91 110 ARG A CA 1
ATOM 833 C C . ARG A 1 110 ? 38.724 -14.950 -34.835 1.00 61.91 110 ARG A C 1
ATOM 835 O O . ARG A 1 110 ? 39.392 -15.700 -35.532 1.00 61.91 110 ARG A O 1
ATOM 842 N N . ASP A 1 111 ? 38.681 -13.628 -34.978 1.00 60.44 111 ASP A N 1
ATOM 843 C CA . ASP A 1 111 ? 39.364 -12.886 -36.043 1.00 60.44 111 ASP A CA 1
ATOM 844 C C . ASP A 1 111 ? 40.741 -12.323 -35.607 1.00 60.44 111 ASP A C 1
ATOM 846 O O . ASP A 1 111 ? 41.327 -11.522 -36.334 1.00 60.44 111 ASP A O 1
ATOM 850 N N . GLY A 1 112 ? 41.248 -12.703 -34.426 1.00 51.56 112 GLY A N 1
ATOM 851 C CA . GLY A 1 112 ? 42.573 -12.332 -33.906 1.00 51.56 112 GLY A CA 1
ATOM 852 C C . GLY A 1 112 ? 43.275 -13.530 -33.294 1.00 51.56 112 GLY A C 1
ATOM 853 O O . GLY A 1 112 ? 44.520 -13.562 -33.375 1.00 51.56 112 GLY A O 1
#